Protein AF-A0A2J8TS76-F1 (afdb_monomer_lite)

Secondary structure (DSSP, 8-state):
----------STHHHHS-------HHHHHHHHHHHHHT--S-EEEEEEE-TTS-EEEEEEESTT--SSPPP------PPPPS---

Foldseek 3Di:
DDDPPPDDPPDPVPPPDPPDDPDDPVVVVVVVVVVVVPDPFDKDWDWDADPVRDTDTDIDTNPVPPPDDDDDDDDDDDDDDPDDD

Radius of gyration: 18.35 Å; chains: 1; bounding box: 33×42×47 Å

Organism: Pongo abelii (NCBI:txid9601)

Structure (mmCIF, N/CA/C/O backbone):
data_AF-A0A2J8TS76-F1
#
_entry.id   AF-A0A2J8TS76-F1
#
loop_
_atom_site.group_PDB
_atom_site.id
_atom_site.type_symbol
_atom_site.label_atom_id
_atom_site.label_alt_id
_atom_site.label_comp_id
_atom_site.label_asym_id
_atom_site.label_entity_id
_atom_site.label_seq_id
_atom_site.pdbx_PDB_ins_code
_atom_site.Cartn_x
_atom_site.Cartn_y
_atom_site.Cartn_z
_atom_site.occupancy
_atom_site.B_iso_or_equiv
_atom_site.auth_seq_id
_atom_site.auth_comp_id
_atom_site.auth_asym_id
_atom_site.auth_atom_id
_atom_site.pdbx_PDB_model_num
ATOM 1 N N . MET A 1 1 ? 12.962 28.071 -24.985 1.00 35.22 1 MET A N 1
ATOM 2 C CA . MET A 1 1 ? 13.277 27.509 -26.319 1.00 35.22 1 MET A CA 1
ATOM 3 C C . MET A 1 1 ? 12.846 26.074 -26.189 1.00 35.22 1 MET A C 1
ATOM 5 O O . MET A 1 1 ? 13.625 25.230 -25.771 1.00 35.22 1 MET A O 1
ATOM 9 N N . ASP A 1 2 ? 11.544 25.895 -26.341 1.00 41.81 2 ASP A N 1
ATOM 10 C CA . ASP A 1 2 ? 10.797 24.711 -25.951 1.00 41.81 2 ASP A CA 1
ATOM 11 C C . ASP A 1 2 ? 10.349 24.054 -27.245 1.00 41.81 2 ASP A C 1
ATOM 13 O O . ASP A 1 2 ? 9.364 24.476 -27.836 1.00 41.81 2 ASP A O 1
ATOM 17 N N . ASP A 1 3 ? 11.119 23.077 -27.703 1.00 44.88 3 ASP A N 1
ATOM 18 C CA . ASP A 1 3 ? 10.750 22.214 -28.822 1.00 44.88 3 ASP A CA 1
ATOM 19 C C . ASP A 1 3 ? 11.393 20.843 -28.573 1.00 44.88 3 ASP A C 1
ATOM 21 O O . ASP A 1 3 ? 12.393 20.467 -29.179 1.00 44.88 3 ASP A O 1
ATOM 25 N N . ASP A 1 4 ? 10.852 20.117 -27.589 1.00 44.22 4 ASP A N 1
ATOM 26 C CA . ASP A 1 4 ? 11.099 18.682 -27.434 1.00 44.22 4 ASP A CA 1
ATOM 27 C C . ASP A 1 4 ? 9.936 17.950 -28.115 1.00 44.22 4 ASP A C 1
ATOM 29 O O . ASP A 1 4 ? 8.837 17.787 -27.575 1.00 44.22 4 ASP A O 1
ATOM 33 N N . LEU A 1 5 ? 10.158 17.638 -29.392 1.00 51.41 5 LEU A N 1
ATOM 34 C CA . LEU A 1 5 ? 9.224 16.969 -30.288 1.00 51.41 5 LEU A CA 1
ATOM 35 C C . LEU A 1 5 ? 9.107 15.488 -29.892 1.00 51.41 5 LEU A C 1
ATOM 37 O O . LEU A 1 5 ? 9.720 14.609 -30.500 1.00 51.41 5 LEU A O 1
ATOM 41 N N . GLU A 1 6 ? 8.310 15.201 -28.862 1.00 50.84 6 GLU A N 1
ATOM 42 C CA . GLU A 1 6 ? 7.956 13.831 -28.486 1.00 50.84 6 GLU A CA 1
ATOM 43 C C . GLU A 1 6 ? 7.064 13.221 -29.585 1.00 50.84 6 GLU A C 1
ATOM 45 O O . GLU A 1 6 ? 5.864 13.496 -29.691 1.00 50.84 6 GLU A O 1
ATOM 50 N N . GLN A 1 7 ? 7.683 12.401 -30.440 1.00 46.69 7 GLN A N 1
ATOM 51 C CA . GLN A 1 7 ? 7.016 11.607 -31.468 1.00 46.69 7 GLN A CA 1
ATOM 52 C C . GLN A 1 7 ? 5.931 10.736 -30.820 1.00 46.69 7 GLN A C 1
ATOM 54 O O . GLN A 1 7 ? 6.211 9.794 -30.077 1.00 46.69 7 GLN A O 1
ATOM 59 N N . GLN A 1 8 ? 4.673 11.072 -31.097 1.00 54.84 8 GLN A N 1
ATOM 60 C CA . GLN A 1 8 ? 3.512 10.309 -30.655 1.00 54.84 8 GLN A CA 1
ATOM 61 C C . GLN A 1 8 ? 3.551 8.902 -31.274 1.00 54.84 8 GLN A C 1
ATOM 63 O O . GLN A 1 8 ? 3.823 8.771 -32.466 1.00 54.84 8 GLN A O 1
ATOM 68 N N . PRO A 1 9 ? 3.259 7.827 -30.525 1.00 50.31 9 PRO A N 1
ATOM 69 C CA . PRO A 1 9 ? 3.083 6.512 -31.122 1.00 50.31 9 PRO A CA 1
ATOM 70 C C . PRO A 1 9 ? 1.784 6.493 -31.946 1.00 50.31 9 PRO A C 1
ATOM 72 O O . PRO A 1 9 ? 0.673 6.526 -31.414 1.00 50.31 9 PRO A O 1
ATOM 75 N N . GLN A 1 10 ? 1.936 6.442 -33.268 1.00 57.97 10 GLN A N 1
ATOM 76 C CA . GLN A 1 10 ? 0.855 6.248 -34.238 1.00 57.97 10 GLN A CA 1
ATOM 77 C C . GLN A 1 10 ? 0.303 4.820 -34.142 1.00 57.97 10 GLN A C 1
ATOM 79 O O . GLN A 1 10 ? 0.882 3.865 -34.655 1.00 57.97 10 GLN A O 1
ATOM 84 N N . GLY A 1 11 ? -0.844 4.678 -33.487 1.00 60.03 11 GLY A N 1
ATOM 85 C CA . GLY A 1 11 ? -1.641 3.458 -33.467 1.00 60.03 11 GLY A CA 1
ATOM 86 C C . GLY A 1 11 ? -2.848 3.638 -32.559 1.00 60.03 11 GLY A C 1
ATOM 87 O O . GLY A 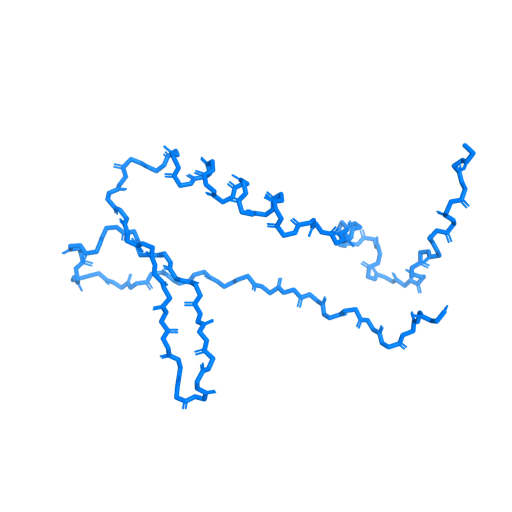1 11 ? -2.802 4.446 -31.643 1.00 60.03 11 GLY A O 1
ATOM 88 N N . TRP A 1 12 ? -3.911 2.865 -32.786 1.00 59.16 12 TRP A N 1
ATOM 89 C CA . TRP A 1 12 ? -5.156 2.832 -32.000 1.00 59.16 12 TRP A CA 1
ATOM 90 C C . TRP A 1 12 ? -4.999 3.018 -30.475 1.00 59.16 12 TRP A C 1
ATOM 92 O O . TRP A 1 12 ? -5.879 3.607 -29.862 1.00 59.16 12 TRP A O 1
ATOM 102 N N . LEU A 1 13 ? -3.874 2.601 -29.875 1.00 55.78 13 LEU A N 1
ATOM 103 C CA . LEU A 1 13 ? -3.492 2.829 -28.473 1.00 55.78 13 LEU A CA 1
ATOM 104 C C . LEU A 1 13 ? -3.418 4.302 -28.029 1.00 55.78 13 LEU A C 1
ATOM 106 O O . LEU A 1 13 ? -3.652 4.576 -26.854 1.00 55.78 13 LEU A O 1
ATOM 110 N N . SER A 1 14 ? -3.125 5.245 -28.927 1.00 56.09 14 SER A N 1
ATOM 111 C CA . SER A 1 14 ? -3.013 6.673 -28.593 1.00 56.09 14 SER A CA 1
ATOM 112 C C . SER A 1 14 ? -4.360 7.392 -28.481 1.00 56.09 14 SER A C 1
ATOM 114 O O . SER A 1 14 ? -4.415 8.486 -27.926 1.00 56.09 14 SER A O 1
ATOM 116 N N . SER A 1 15 ? -5.453 6.791 -28.967 1.00 60.59 15 SER A N 1
ATOM 117 C CA . SER A 1 15 ? -6.790 7.406 -28.939 1.00 60.59 15 SER A CA 1
ATOM 118 C C . SER A 1 15 ? -7.659 6.989 -27.744 1.00 60.59 15 SER A C 1
ATOM 120 O O . SER A 1 15 ? -8.620 7.690 -27.444 1.00 60.59 15 SER A O 1
ATOM 122 N N . TRP A 1 16 ? -7.355 5.880 -27.053 1.00 64.62 16 TRP A N 1
ATOM 123 C CA . TRP A 1 16 ? -8.128 5.423 -25.877 1.00 64.62 16 TRP A CA 1
ATOM 124 C C . TRP A 1 16 ? -7.371 5.507 -24.552 1.00 64.62 16 TRP A C 1
ATOM 126 O O . TRP A 1 16 ? -7.998 5.474 -23.492 1.00 64.62 16 TRP A O 1
ATOM 136 N N . LEU A 1 17 ? -6.041 5.626 -24.585 1.00 62.41 17 LEU A N 1
ATOM 137 C CA . LEU A 1 17 ? -5.241 5.821 -23.384 1.00 62.41 17 LEU A CA 1
ATOM 138 C C . LEU A 1 17 ? -4.823 7.288 -23.288 1.00 62.41 17 LEU A C 1
ATOM 140 O O . LEU A 1 17 ? -4.250 7.804 -24.248 1.00 62.41 17 LEU A O 1
ATOM 144 N N . PRO A 1 18 ? -5.057 7.968 -22.147 1.00 57.88 18 PRO A N 1
ATOM 145 C CA . PRO A 1 18 ? -4.482 9.289 -21.936 1.00 57.88 18 PRO A CA 1
ATOM 146 C C . PRO A 1 18 ? -2.969 9.201 -22.141 1.00 57.88 18 PRO A C 1
ATOM 148 O O . PRO A 1 18 ? -2.356 8.203 -21.754 1.00 57.88 18 PRO A O 1
ATOM 151 N N . THR A 1 19 ? -2.370 10.225 -22.753 1.00 59.16 19 THR A N 1
ATOM 152 C CA . THR A 1 19 ? -0.922 10.297 -22.977 1.00 59.16 19 THR A CA 1
ATOM 153 C C . THR A 1 19 ? -0.193 10.012 -21.662 1.00 59.16 19 THR A C 1
ATOM 155 O O . THR A 1 19 ? -0.187 10.832 -20.742 1.00 59.16 19 THR A O 1
ATOM 158 N N . TRP A 1 20 ? 0.381 8.812 -21.545 1.00 59.50 20 TRP A N 1
ATOM 159 C CA . TRP A 1 20 ? 1.053 8.365 -20.332 1.00 59.50 20 TRP A CA 1
ATOM 160 C C . TRP A 1 20 ? 2.357 9.140 -20.182 1.00 59.50 20 TRP A C 1
ATOM 162 O O . TRP A 1 20 ? 3.352 8.830 -20.835 1.00 59.50 20 TRP A O 1
ATOM 172 N N . ARG A 1 21 ? 2.369 10.149 -19.309 1.00 61.38 21 ARG A N 1
ATOM 173 C CA . ARG A 1 21 ? 3.598 10.871 -18.980 1.00 61.38 21 ARG A CA 1
ATOM 174 C C . ARG A 1 21 ? 4.320 10.195 -17.815 1.00 61.38 21 ARG A C 1
ATOM 176 O O . ARG A 1 21 ? 3.676 9.903 -16.801 1.00 61.38 21 ARG A O 1
ATOM 183 N N . PRO A 1 22 ? 5.641 9.950 -17.919 1.00 55.66 22 PRO A N 1
ATOM 184 C CA . PRO A 1 22 ? 6.425 9.494 -16.781 1.00 55.66 22 PRO A CA 1
ATOM 185 C C . PRO A 1 22 ? 6.308 10.544 -15.673 1.00 55.66 22 PRO A C 1
ATOM 187 O O . PRO A 1 22 ? 6.822 11.652 -15.780 1.00 55.66 22 PRO A O 1
ATOM 190 N N . THR A 1 23 ? 5.557 10.216 -14.626 1.00 67.25 23 THR A N 1
ATOM 191 C CA . THR A 1 23 ? 5.418 11.087 -13.458 1.00 67.25 23 THR A CA 1
ATOM 192 C C . THR A 1 23 ? 6.655 10.903 -12.593 1.00 67.25 23 THR A C 1
ATOM 194 O O . THR A 1 23 ? 7.093 9.770 -12.375 1.00 67.25 23 THR A O 1
ATOM 197 N N . SER A 1 24 ? 7.232 11.996 -12.095 1.00 76.19 24 SER A N 1
ATOM 198 C CA . SER A 1 24 ? 8.397 11.902 -11.216 1.00 76.19 24 SER A CA 1
ATOM 199 C C . SER A 1 24 ? 8.052 11.121 -9.943 1.00 76.19 24 SER A C 1
ATOM 201 O O . SER A 1 24 ? 6.979 11.294 -9.361 1.00 76.19 24 SER A O 1
ATOM 203 N N . MET A 1 25 ? 8.983 10.292 -9.460 1.00 76.88 25 MET A N 1
ATOM 204 C CA . MET A 1 25 ? 8.822 9.526 -8.215 1.00 76.88 25 MET A CA 1
ATOM 205 C C . MET A 1 25 ? 8.463 10.413 -7.013 1.00 76.88 25 MET A C 1
ATOM 207 O O . MET A 1 25 ? 7.704 9.994 -6.141 1.00 76.88 25 MET A O 1
ATOM 211 N N . SER A 1 26 ? 8.985 11.641 -6.953 1.00 77.88 26 SER A N 1
ATOM 212 C CA . SER A 1 26 ? 8.663 12.592 -5.881 1.00 77.88 26 SER A CA 1
ATOM 213 C C . SER A 1 26 ? 7.210 13.065 -5.944 1.00 77.88 26 SER A C 1
ATOM 215 O O . SER A 1 26 ? 6.550 13.158 -4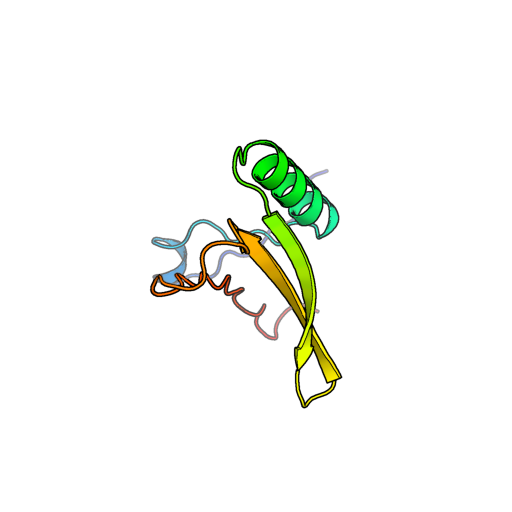.910 1.00 77.88 26 SER A O 1
ATOM 217 N N . GLN A 1 27 ? 6.691 13.305 -7.150 1.00 78.44 27 GLN A N 1
ATOM 218 C CA . GLN A 1 27 ? 5.295 13.679 -7.369 1.00 78.44 27 GLN A CA 1
ATOM 219 C C . GLN A 1 27 ? 4.363 12.528 -6.992 1.00 78.44 27 GLN A C 1
ATOM 221 O O . GLN A 1 27 ? 3.362 12.756 -6.317 1.00 78.44 27 GLN A O 1
ATOM 226 N N . LEU A 1 28 ? 4.723 11.292 -7.353 1.00 81.75 28 LEU A N 1
ATOM 227 C CA . LEU A 1 28 ? 3.932 10.110 -7.020 1.00 81.75 28 LEU A CA 1
ATOM 228 C C . LEU A 1 28 ? 3.830 9.909 -5.501 1.00 81.75 28 LEU A C 1
ATOM 230 O O . LEU A 1 28 ? 2.732 9.745 -4.977 1.00 81.75 28 LEU A O 1
ATOM 234 N N . LYS A 1 29 ? 4.958 10.029 -4.788 1.00 82.12 29 LYS A N 1
ATOM 235 C CA . LYS A 1 29 ? 4.996 9.971 -3.317 1.00 82.12 29 LYS A CA 1
ATOM 236 C C . LYS A 1 29 ? 4.178 11.085 -2.663 1.00 82.12 29 LYS A C 1
ATOM 238 O O . LYS A 1 29 ? 3.517 10.850 -1.658 1.00 82.12 29 LYS A O 1
ATOM 243 N N . ASN A 1 30 ? 4.228 12.300 -3.211 1.00 85.06 30 ASN A N 1
ATOM 244 C CA . ASN A 1 30 ? 3.461 13.428 -2.683 1.00 85.06 30 ASN A CA 1
ATOM 245 C C . ASN A 1 30 ? 1.952 13.196 -2.852 1.00 85.06 30 ASN A C 1
ATOM 247 O O . ASN A 1 30 ? 1.198 13.320 -1.889 1.00 85.06 30 ASN A O 1
ATOM 251 N N . VAL A 1 31 ? 1.520 12.796 -4.052 1.00 86.62 31 VAL A N 1
ATOM 252 C CA . VAL A 1 31 ? 0.114 12.466 -4.326 1.00 86.62 31 VAL A CA 1
ATOM 253 C C . VAL A 1 31 ? -0.360 11.331 -3.426 1.00 86.62 31 VAL A C 1
ATOM 255 O O . VAL A 1 31 ? -1.429 11.438 -2.831 1.00 86.62 31 VAL A O 1
ATOM 258 N N . GLU A 1 32 ? 0.447 10.284 -3.265 1.00 85.38 32 GLU A N 1
ATOM 259 C CA . GLU A 1 32 ? 0.143 9.192 -2.345 1.00 85.38 32 GLU A CA 1
ATOM 260 C C . GLU A 1 32 ? -0.059 9.697 -0.910 1.00 85.38 32 GLU A C 1
ATOM 262 O O . GLU A 1 32 ? -1.089 9.411 -0.303 1.00 85.38 32 GLU A O 1
ATOM 267 N N . ALA A 1 33 ? 0.863 10.509 -0.386 1.00 86.56 33 ALA A N 1
ATOM 268 C CA . ALA A 1 33 ? 0.741 11.072 0.957 1.00 86.56 33 ALA A CA 1
ATOM 269 C C . ALA A 1 33 ? -0.542 11.904 1.124 1.00 86.56 33 ALA A C 1
ATOM 271 O O . ALA A 1 33 ? -1.220 11.788 2.144 1.00 86.56 33 ALA A O 1
ATOM 272 N N . ARG A 1 34 ? -0.913 12.695 0.110 1.00 88.25 34 ARG A N 1
ATOM 273 C CA . ARG A 1 34 ? -2.157 13.481 0.115 1.00 88.25 34 ARG A CA 1
ATOM 274 C C . ARG A 1 34 ? -3.402 12.598 0.121 1.00 88.25 34 ARG A C 1
ATOM 276 O O . ARG A 1 34 ? -4.346 12.899 0.841 1.00 88.25 34 ARG A O 1
ATOM 283 N N . ILE A 1 35 ? -3.408 11.508 -0.646 1.00 87.62 35 ILE A N 1
ATOM 284 C CA . ILE A 1 35 ? -4.522 10.549 -0.648 1.00 87.62 35 ILE A CA 1
ATOM 285 C C . ILE A 1 35 ? -4.648 9.892 0.730 1.00 87.62 35 ILE A C 1
ATOM 287 O O . ILE A 1 35 ? -5.748 9.834 1.277 1.00 87.62 35 ILE A O 1
ATOM 291 N N . LEU A 1 36 ? -3.531 9.445 1.313 1.00 87.56 36 LEU A N 1
ATOM 292 C CA . LEU A 1 36 ? -3.520 8.811 2.634 1.00 87.56 36 LEU A CA 1
ATOM 293 C C . LEU 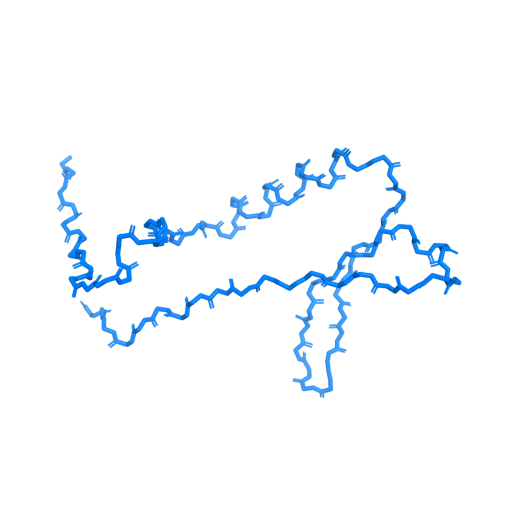A 1 36 ? -3.996 9.761 3.743 1.00 87.56 36 LEU A C 1
ATOM 295 O O . LEU A 1 36 ? -4.690 9.319 4.653 1.00 87.56 36 LEU A O 1
ATOM 299 N N . GLN A 1 37 ? -3.692 11.059 3.649 1.00 87.88 37 GLN A N 1
ATOM 300 C CA . GLN A 1 37 ? -4.191 12.078 4.585 1.00 87.88 37 GLN A CA 1
ATOM 301 C C . GLN A 1 37 ? -5.717 12.234 4.565 1.00 87.88 37 GLN A C 1
ATOM 303 O O . GLN A 1 37 ? -6.303 12.611 5.576 1.00 87.88 37 GLN A O 1
ATOM 308 N N . CYS A 1 38 ? -6.371 11.954 3.436 1.00 88.56 38 CYS A N 1
ATOM 309 C CA . CYS A 1 38 ? -7.827 12.037 3.325 1.00 88.56 38 CYS A CA 1
ATOM 310 C C . CYS A 1 38 ? -8.548 10.790 3.866 1.00 88.56 38 CYS A C 1
ATOM 312 O O . CYS A 1 38 ? -9.777 10.798 3.974 1.00 88.56 38 CYS A O 1
ATOM 314 N N . LEU A 1 39 ? -7.824 9.716 4.196 1.00 88.25 39 LEU A N 1
ATOM 315 C CA . LEU A 1 39 ? -8.420 8.500 4.740 1.00 88.25 39 LEU A CA 1
ATOM 316 C C . LEU A 1 39 ? -8.770 8.698 6.219 1.00 88.25 39 LEU A C 1
ATOM 318 O O . LEU A 1 39 ? -7.904 8.933 7.053 1.00 88.25 39 LEU A O 1
ATOM 322 N N . GLN A 1 40 ? -10.049 8.538 6.554 1.00 87.31 40 GLN A N 1
ATOM 323 C CA . GLN A 1 40 ? -10.525 8.584 7.944 1.00 87.31 40 GLN A CA 1
ATOM 324 C C . GLN A 1 40 ? -10.248 7.275 8.703 1.00 87.31 40 GLN A C 1
ATOM 326 O O . GLN A 1 40 ? -10.220 7.242 9.931 1.00 87.31 40 GLN A O 1
ATOM 331 N N . ASN A 1 41 ? -10.043 6.181 7.967 1.00 87.50 41 ASN A N 1
ATOM 332 C CA . ASN A 1 41 ? -9.780 4.865 8.531 1.00 87.50 41 ASN A CA 1
ATOM 333 C C . ASN A 1 41 ? -8.322 4.740 8.975 1.00 87.50 41 ASN A C 1
ATOM 335 O O . ASN A 1 41 ? -7.414 5.230 8.302 1.00 87.50 41 ASN A O 1
ATOM 339 N N . LYS A 1 42 ? -8.082 3.973 10.046 1.00 89.94 42 LYS A N 1
ATOM 340 C CA . LYS A 1 42 ? -6.725 3.533 10.386 1.00 89.94 42 LYS A CA 1
ATOM 341 C C . LYS A 1 42 ? -6.124 2.792 9.199 1.00 89.94 42 LYS A C 1
ATOM 343 O O . LYS A 1 42 ? -6.775 1.931 8.605 1.00 89.94 42 LYS A O 1
ATOM 348 N N . PHE A 1 43 ? -4.872 3.089 8.887 1.00 91.31 43 PHE A N 1
ATOM 349 C CA . PHE A 1 43 ? -4.135 2.398 7.845 1.00 91.31 43 PHE A CA 1
ATOM 350 C C . PHE A 1 43 ? -2.735 2.028 8.324 1.00 91.31 43 PHE A C 1
ATOM 352 O O . PHE A 1 43 ? -2.195 2.607 9.266 1.00 91.31 43 PHE A O 1
ATOM 359 N N . LEU A 1 44 ? -2.154 1.038 7.660 1.00 90.69 44 LEU A N 1
ATOM 360 C CA . LEU A 1 44 ? -0.809 0.549 7.902 1.00 90.69 44 LEU A CA 1
ATOM 361 C C . LEU A 1 44 ? -0.077 0.505 6.567 1.00 90.69 44 LEU A C 1
ATOM 363 O O . LEU A 1 44 ? -0.454 -0.255 5.679 1.00 90.69 44 LEU A O 1
ATOM 367 N N . ALA A 1 45 ? 0.969 1.313 6.436 1.00 90.69 45 ALA A N 1
ATOM 368 C CA . ALA A 1 45 ? 1.790 1.374 5.239 1.00 90.69 45 ALA A CA 1
ATOM 369 C C . ALA A 1 45 ? 3.164 0.755 5.522 1.00 90.69 45 ALA A C 1
ATOM 371 O O . ALA A 1 45 ? 3.845 1.152 6.471 1.00 90.69 45 ALA A O 1
ATOM 372 N N . ARG A 1 46 ? 3.558 -0.256 4.744 1.00 92.44 46 ARG A N 1
AT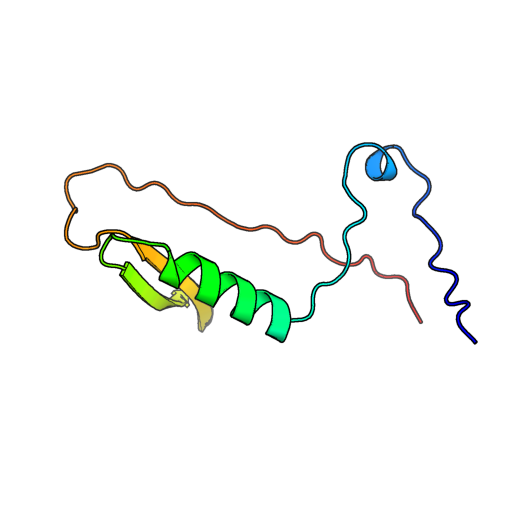OM 373 C CA . ARG A 1 46 ? 4.827 -0.968 4.943 1.00 92.44 46 ARG A CA 1
ATOM 374 C C . ARG A 1 46 ? 5.327 -1.633 3.674 1.00 92.44 46 ARG A C 1
ATOM 376 O O . ARG A 1 46 ? 4.559 -1.996 2.790 1.00 92.44 46 ARG A O 1
ATOM 383 N N . TYR A 1 47 ? 6.627 -1.895 3.649 1.00 93.00 47 TYR A N 1
ATOM 384 C CA . TYR A 1 47 ? 7.202 -2.816 2.681 1.00 93.00 47 TYR A CA 1
ATOM 385 C C . TYR A 1 47 ? 6.974 -4.265 3.119 1.00 93.00 47 TYR A C 1
ATOM 387 O O . TYR A 1 47 ? 7.257 -4.634 4.264 1.00 93.00 47 TYR A O 1
ATOM 395 N N . VAL A 1 48 ? 6.479 -5.081 2.193 1.00 91.81 48 VAL A N 1
ATOM 396 C CA . VAL A 1 48 ? 6.376 -6.535 2.328 1.00 91.81 48 VAL A CA 1
ATOM 397 C C . VAL A 1 48 ? 7.449 -7.161 1.450 1.00 91.81 48 VAL A C 1
ATOM 399 O O . VAL A 1 48 ? 7.516 -6.888 0.251 1.00 91.81 48 VAL A O 1
ATOM 402 N N . SER A 1 49 ? 8.314 -7.967 2.060 1.00 93.94 49 SER A N 1
ATOM 403 C CA . SER A 1 49 ? 9.350 -8.703 1.341 1.00 93.94 49 SER A CA 1
ATOM 404 C C . SER A 1 49 ? 8.739 -9.906 0.630 1.00 93.94 49 SER A C 1
ATOM 406 O O . SER A 1 49 ? 7.991 -10.676 1.229 1.00 93.94 49 SER A O 1
ATOM 408 N N . LEU A 1 50 ? 9.087 -10.071 -0.638 1.00 92.06 50 LEU A N 1
ATOM 409 C CA . LEU A 1 50 ? 8.774 -11.244 -1.439 1.00 92.06 50 LEU A CA 1
ATOM 410 C C . LEU A 1 50 ? 9.878 -12.307 -1.296 1.00 92.06 50 LEU A C 1
ATOM 412 O O . LEU A 1 50 ? 11.011 -11.968 -0.938 1.00 92.06 50 LEU A O 1
ATOM 416 N N . PRO A 1 51 ? 9.602 -13.578 -1.650 1.00 93.56 51 PRO A N 1
ATOM 417 C CA . PRO A 1 51 ? 10.609 -14.645 -1.636 1.00 93.56 51 PRO A CA 1
ATOM 418 C C . PRO A 1 51 ? 11.855 -14.345 -2.486 1.00 93.56 51 PRO A C 1
ATOM 420 O O . PRO A 1 51 ? 12.940 -14.832 -2.192 1.00 93.56 51 PRO A O 1
ATOM 423 N N . ASN A 1 52 ? 11.719 -13.506 -3.516 1.00 91.94 52 ASN A N 1
ATOM 424 C CA . ASN A 1 52 ? 12.804 -13.087 -4.407 1.00 91.94 52 ASN A CA 1
ATOM 425 C C . ASN A 1 52 ? 13.555 -11.829 -3.923 1.00 91.94 52 ASN A C 1
ATOM 427 O O . ASN A 1 52 ? 14.160 -11.140 -4.737 1.00 91.94 52 ASN A O 1
ATOM 431 N N . GLN A 1 53 ? 13.487 -11.500 -2.626 1.00 87.19 53 GLN A N 1
ATOM 432 C CA . GLN A 1 53 ? 14.118 -10.330 -1.985 1.00 87.19 53 GLN A CA 1
ATOM 433 C C . GLN A 1 53 ? 13.590 -8.956 -2.433 1.00 87.19 53 GLN A C 1
ATOM 435 O O . GLN A 1 53 ? 13.933 -7.937 -1.825 1.00 87.19 53 GLN A O 1
ATOM 440 N N . ASN A 1 54 ? 12.707 -8.905 -3.432 1.00 90.19 54 ASN A N 1
AT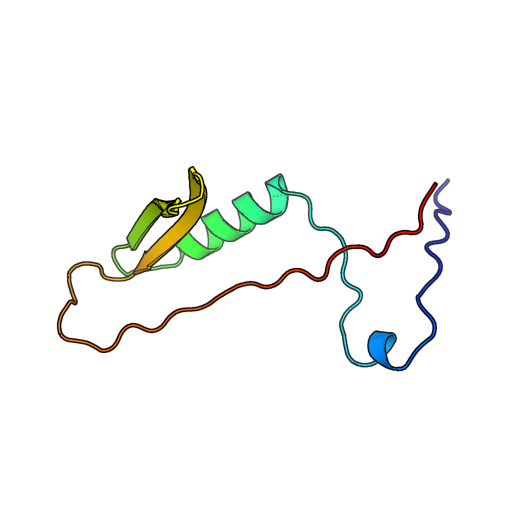OM 441 C CA . ASN A 1 54 ? 12.030 -7.674 -3.811 1.00 90.19 54 ASN A CA 1
ATOM 442 C C . ASN A 1 54 ? 11.058 -7.240 -2.713 1.00 90.19 54 ASN A C 1
ATOM 444 O O . ASN A 1 54 ? 10.527 -8.055 -1.956 1.00 90.19 54 ASN A O 1
ATOM 448 N N . LYS A 1 55 ? 10.806 -5.936 -2.633 1.00 90.12 55 LYS A N 1
ATOM 449 C CA . LYS A 1 55 ? 9.898 -5.353 -1.646 1.00 90.12 55 LYS A CA 1
ATOM 450 C C . LYS A 1 55 ? 8.733 -4.682 -2.354 1.00 90.12 55 LYS A C 1
ATOM 452 O O . LYS A 1 55 ? 8.948 -3.839 -3.221 1.00 90.12 55 LYS A O 1
ATOM 457 N N . ILE A 1 56 ? 7.513 -5.023 -1.953 1.00 90.44 56 ILE A N 1
ATOM 458 C CA . ILE A 1 56 ? 6.298 -4.344 -2.408 1.00 90.44 56 ILE A CA 1
ATOM 459 C C . ILE A 1 56 ? 5.881 -3.346 -1.338 1.00 90.44 56 ILE A C 1
ATOM 461 O O . ILE A 1 56 ? 5.678 -3.714 -0.179 1.00 90.44 56 ILE A O 1
ATOM 465 N N . TRP A 1 57 ? 5.727 -2.086 -1.725 1.00 88.62 57 TRP A N 1
ATOM 466 C CA . TRP A 1 57 ? 5.061 -1.104 -0.882 1.00 88.62 57 TRP A CA 1
ATOM 467 C C . TRP A 1 57 ? 3.563 -1.417 -0.807 1.00 88.62 57 TRP A C 1
ATOM 469 O O . TRP A 1 57 ? 2.896 -1.498 -1.836 1.00 88.62 57 TRP A O 1
ATOM 479 N N . THR A 1 58 ? 3.051 -1.650 0.401 1.00 91.62 58 THR A N 1
ATOM 480 C CA . THR A 1 58 ? 1.672 -2.090 0.643 1.00 91.62 58 THR A CA 1
ATOM 481 C C . THR A 1 58 ? 1.009 -1.194 1.680 1.00 91.62 58 THR A C 1
ATOM 483 O O . THR A 1 58 ? 1.589 -0.929 2.735 1.00 91.62 58 THR A O 1
ATOM 486 N N . VAL A 1 59 ? -0.228 -0.782 1.402 1.00 91.44 59 VAL A N 1
ATOM 487 C CA . VAL A 1 59 ? -1.087 -0.051 2.339 1.00 91.44 59 VAL A CA 1
ATOM 488 C C . VAL A 1 59 ? -2.295 -0.920 2.680 1.00 91.44 59 VAL A C 1
ATOM 490 O O . VAL A 1 59 ? -3.075 -1.282 1.803 1.00 91.44 59 VAL A O 1
ATOM 493 N N . THR A 1 60 ? -2.462 -1.249 3.959 1.00 91.31 60 THR A N 1
ATOM 494 C CA . THR A 1 60 ? -3.641 -1.945 4.487 1.00 91.31 60 THR A CA 1
ATOM 495 C C . THR A 1 60 ? -4.551 -0.938 5.171 1.00 91.31 60 THR A C 1
ATOM 497 O O . THR A 1 60 ? -4.132 -0.282 6.121 1.00 91.31 60 THR A O 1
ATOM 500 N N . VAL A 1 61 ? -5.801 -0.835 4.725 1.00 90.50 61 VAL A N 1
ATOM 501 C CA . VAL A 1 61 ? -6.826 0.003 5.363 1.00 90.50 61 VAL A CA 1
ATOM 502 C C . VAL A 1 61 ? -7.656 -0.864 6.307 1.00 90.50 61 VAL A C 1
ATOM 504 O O . VAL A 1 61 ? -8.040 -1.971 5.945 1.00 90.50 61 VAL A O 1
ATOM 507 N N . SER A 1 62 ? -7.917 -0.366 7.515 1.00 89.94 62 SER A N 1
ATOM 508 C CA . SER A 1 62 ? -8.630 -1.073 8.585 1.00 89.94 62 SER A CA 1
ATOM 509 C C . SER A 1 62 ? -8.034 -2.448 8.929 1.00 89.94 62 SER A C 1
ATOM 511 O O . SER A 1 62 ? -8.739 -3.456 8.868 1.00 89.94 62 SER A O 1
ATOM 513 N N . PRO A 1 63 ? -6.752 -2.517 9.336 1.00 86.75 63 PRO A N 1
ATOM 514 C CA . PRO A 1 63 ? -6.072 -3.784 9.627 1.00 86.75 63 PRO A CA 1
ATOM 515 C C . PRO A 1 63 ? -6.706 -4.596 10.774 1.00 86.75 63 PRO A C 1
ATOM 517 O O . PRO A 1 63 ? -6.388 -5.773 10.939 1.00 86.75 63 PRO A O 1
ATOM 520 N N . GLU A 1 64 ? -7.589 -3.989 11.574 1.00 88.38 64 GLU A N 1
ATOM 521 C CA . GLU A 1 64 ? -8.359 -4.681 12.614 1.00 88.38 64 GLU A CA 1
ATOM 522 C C . GLU A 1 64 ? -9.511 -5.546 12.065 1.00 88.38 64 GLU A C 1
ATOM 524 O O . GLU A 1 64 ? -9.934 -6.483 12.737 1.00 88.38 64 GLU A O 1
ATOM 529 N N . GLN A 1 65 ? -9.987 -5.295 10.839 1.00 85.44 65 GLN A N 1
ATOM 530 C CA . GLN A 1 65 ? -11.085 -6.048 10.223 1.00 85.44 65 GLN A CA 1
ATOM 531 C C . GLN A 1 65 ? -10.554 -7.288 9.485 1.00 85.44 65 GLN A C 1
ATOM 533 O O . GLN A 1 65 ? -10.208 -7.213 8.307 1.00 85.44 65 GLN A O 1
ATOM 538 N N . LYS A 1 66 ? -10.489 -8.433 10.176 1.00 80.19 66 LYS A N 1
ATOM 539 C CA . L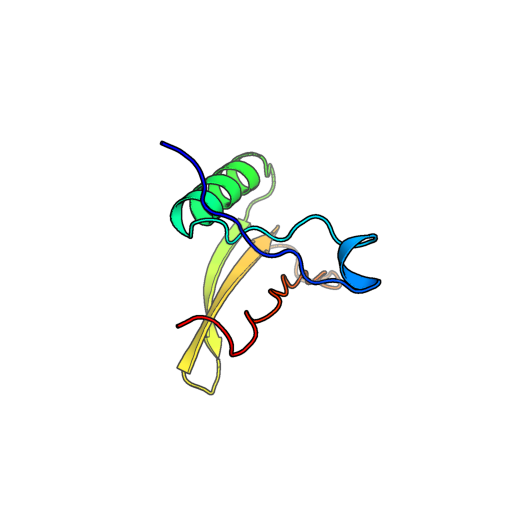YS A 1 66 ? -9.968 -9.702 9.622 1.00 80.19 66 LYS A CA 1
ATOM 540 C C . LYS A 1 66 ? -11.043 -10.639 9.066 1.00 80.19 66 LYS A C 1
ATOM 542 O O . LYS A 1 66 ? -10.724 -11.506 8.261 1.00 80.19 66 LYS A O 1
ATOM 547 N N . ASP A 1 67 ? -12.303 -10.435 9.443 1.00 86.44 67 ASP A N 1
ATOM 548 C CA . ASP A 1 67 ? -13.420 -11.335 9.110 1.00 86.44 67 ASP A CA 1
ATOM 549 C C . ASP A 1 67 ? -14.117 -10.993 7.781 1.00 86.44 67 ASP A C 1
ATOM 551 O O . ASP A 1 67 ? -15.222 -11.457 7.502 1.00 86.44 67 ASP A O 1
ATOM 555 N N . ARG A 1 68 ? -13.500 -10.144 6.951 1.00 84.00 68 ARG A N 1
ATOM 556 C CA . ARG A 1 68 ? -14.042 -9.714 5.655 1.00 84.00 68 ARG A CA 1
ATOM 557 C C . ARG A 1 68 ? -13.122 -10.130 4.520 1.00 84.00 68 ARG A C 1
ATOM 559 O O . ARG A 1 68 ? -11.902 -10.133 4.665 1.00 84.00 68 ARG A O 1
ATOM 566 N N . THR A 1 69 ? -13.711 -10.424 3.364 1.00 89.56 69 THR A N 1
ATOM 567 C CA . THR A 1 69 ? -12.954 -10.669 2.135 1.00 89.56 69 THR A CA 1
ATOM 568 C C . THR A 1 69 ? -12.133 -9.424 1.778 1.00 89.56 69 THR A C 1
ATOM 570 O O . THR A 1 69 ? -12.712 -8.343 1.633 1.00 89.56 69 THR A O 1
ATOM 573 N N . PRO A 1 70 ? -10.800 -9.535 1.643 1.00 86.56 70 PRO A N 1
ATOM 574 C CA . PRO A 1 70 ? -9.960 -8.387 1.340 1.00 86.56 70 PRO A CA 1
ATOM 575 C C . PRO A 1 70 ? -10.156 -7.938 -0.111 1.00 86.56 70 PRO A C 1
ATOM 577 O O . PRO A 1 70 ? -10.206 -8.756 -1.029 1.00 86.56 70 PRO A O 1
ATOM 580 N N . LEU A 1 71 ? -10.201 -6.624 -0.321 1.00 87.94 71 LEU A N 1
ATOM 581 C CA . LEU A 1 71 ? -10.094 -6.018 -1.646 1.00 87.94 71 LEU A CA 1
ATOM 582 C C . LEU A 1 71 ? -8.642 -5.605 -1.884 1.00 87.94 71 LEU A C 1
ATOM 584 O O . LEU A 1 71 ? -8.049 -4.908 -1.061 1.00 87.94 71 LEU A O 1
ATOM 588 N N . VAL A 1 72 ? -8.074 -6.031 -3.012 1.00 87.75 72 VAL A N 1
ATOM 589 C CA . VAL A 1 72 ? -6.684 -5.743 -3.384 1.00 87.75 72 VAL A CA 1
ATOM 590 C C . VAL A 1 72 ? -6.672 -4.943 -4.679 1.00 87.75 72 VAL A C 1
ATOM 592 O O . VAL A 1 72 ? -7.226 -5.375 -5.686 1.00 87.75 72 VAL A O 1
ATOM 595 N N . MET A 1 73 ? -6.017 -3.783 -4.659 1.00 85.31 73 MET A N 1
ATOM 596 C CA . MET A 1 73 ? -5.806 -2.947 -5.838 1.00 85.31 73 MET A CA 1
ATOM 597 C C . MET A 1 73 ? -4.331 -2.990 -6.234 1.00 85.31 73 MET A C 1
ATOM 599 O O . MET A 1 73 ? -3.454 -2.779 -5.399 1.00 85.31 73 MET A O 1
ATOM 603 N N . LEU A 1 74 ? -4.058 -3.241 -7.514 1.00 83.44 74 LEU A N 1
ATOM 604 C CA . LEU A 1 74 ? -2.708 -3.252 -8.071 1.00 83.44 74 LEU A CA 1
ATOM 605 C C . LEU A 1 74 ? -2.577 -2.158 -9.129 1.00 83.44 74 LEU A C 1
ATOM 607 O O . LEU A 1 74 ? -3.419 -2.027 -10.017 1.00 83.44 74 LEU A O 1
ATOM 611 N N . LYS A 1 75 ? -1.497 -1.379 -9.050 1.00 76.00 75 LYS A N 1
ATOM 612 C CA . LYS A 1 75 ? -1.132 -0.405 -10.081 1.00 76.00 75 LYS A CA 1
ATOM 613 C C . LYS A 1 75 ? -0.167 -1.066 -11.061 1.00 76.00 75 LYS A C 1
ATOM 615 O O . LYS A 1 75 ? 0.957 -1.389 -10.696 1.00 76.00 75 LYS A O 1
ATOM 620 N N . ALA A 1 76 ? -0.577 -1.195 -12.319 1.00 72.00 76 ALA A N 1
ATOM 621 C CA . ALA A 1 76 ? 0.339 -1.514 -13.407 1.00 72.00 76 ALA A CA 1
ATOM 622 C C . ALA A 1 76 ? 0.972 -0.230 -13.973 1.00 72.00 76 ALA A C 1
ATOM 624 O O . ALA A 1 76 ? 0.329 0.830 -14.034 1.00 72.00 76 ALA A O 1
ATOM 625 N N . SER A 1 77 ? 2.232 -0.332 -14.392 1.00 67.62 77 SER A N 1
ATOM 626 C CA . SER A 1 77 ? 2.876 0.627 -15.290 1.00 67.62 77 SER A CA 1
ATOM 627 C C . SER A 1 77 ? 3.235 -0.100 -16.575 1.00 67.62 77 SER A C 1
ATOM 629 O O . SER A 1 77 ? 3.727 -1.225 -16.526 1.00 67.62 77 SER A O 1
ATOM 631 N N . ILE A 1 78 ? 2.996 0.543 -17.715 1.00 63.69 78 ILE A N 1
ATOM 632 C CA . ILE A 1 78 ? 3.423 0.018 -19.010 1.00 63.69 78 ILE A CA 1
ATOM 633 C C . ILE A 1 78 ? 4.935 0.272 -19.119 1.00 63.69 78 ILE A C 1
ATOM 635 O O . ILE A 1 78 ? 5.366 1.403 -18.863 1.00 63.69 78 ILE A O 1
ATOM 639 N N . PRO A 1 79 ? 5.758 -0.743 -19.430 1.00 57.56 79 PRO A N 1
ATOM 640 C CA . PRO A 1 79 ? 7.184 -0.536 -19.640 1.00 57.56 79 PRO A CA 1
ATOM 641 C C . PRO A 1 79 ? 7.401 0.385 -20.845 1.00 57.56 79 PRO A C 1
ATOM 643 O O . PRO A 1 79 ? 6.747 0.237 -21.877 1.00 57.56 79 PRO A O 1
ATOM 646 N N . LYS A 1 80 ? 8.333 1.337 -20.721 1.00 56.56 80 LYS A N 1
ATOM 647 C CA . LYS A 1 80 ? 8.832 2.082 -21.881 1.00 56.56 80 LYS A CA 1
ATOM 648 C C . LYS A 1 80 ? 9.482 1.066 -22.824 1.00 56.56 80 LYS A C 1
ATOM 650 O O . LYS A 1 80 ? 10.318 0.276 -22.388 1.00 56.56 80 LYS A O 1
ATOM 655 N N . GLY A 1 81 ? 9.036 1.040 -24.079 1.00 57.34 81 GLY A N 1
ATOM 656 C CA . GLY A 1 81 ? 9.601 0.150 -25.090 1.00 57.34 81 GLY A CA 1
ATOM 657 C C . GLY A 1 81 ? 11.098 0.420 -25.302 1.00 57.34 81 GLY A C 1
ATOM 658 O O . GLY A 1 81 ? 11.567 1.524 -25.013 1.00 57.34 81 GLY A O 1
ATOM 659 N N . PRO A 1 82 ? 11.860 -0.568 -25.795 1.00 50.38 82 PRO A N 1
ATOM 660 C CA . PRO A 1 82 ? 13.264 -0.383 -26.134 1.00 50.38 82 PRO A CA 1
ATOM 661 C C . PRO A 1 82 ? 13.365 0.500 -27.386 1.00 50.38 82 PRO A C 1
ATOM 663 O O . PRO A 1 82 ? 13.227 0.023 -28.507 1.00 50.38 82 PRO A O 1
ATOM 666 N N . GLY A 1 83 ? 13.556 1.802 -27.199 1.00 56.34 83 GLY A N 1
ATOM 667 C CA . GLY A 1 83 ? 13.732 2.750 -28.297 1.00 56.34 83 GLY A CA 1
ATOM 668 C C . GLY A 1 83 ? 13.839 4.178 -27.780 1.00 56.34 83 GLY A C 1
ATOM 669 O O . GLY A 1 83 ? 12.825 4.832 -27.565 1.00 56.34 83 GLY A O 1
ATOM 670 N N . GLY A 1 84 ? 15.069 4.633 -27.552 1.00 40.06 84 GLY A N 1
ATOM 671 C CA . GLY A 1 84 ? 15.383 5.998 -27.136 1.00 40.06 84 GLY A CA 1
ATOM 672 C C . GLY A 1 84 ? 16.851 6.108 -26.743 1.00 40.06 84 GLY A C 1
ATOM 673 O O . GLY A 1 84 ? 17.167 6.062 -25.555 1.00 40.06 84 GLY A O 1
ATOM 674 N N . GLY A 1 85 ? 17.720 6.135 -27.755 1.00 34.25 85 GLY A N 1
ATOM 675 C CA . GLY A 1 85 ? 19.069 6.697 -27.662 1.00 34.25 85 GLY A CA 1
ATOM 676 C C . GLY A 1 85 ? 19.058 8.147 -28.123 1.00 34.25 85 GLY A C 1
ATOM 677 O O . GLY A 1 85 ? 18.050 8.536 -28.757 1.00 34.25 85 GLY A O 1
#

pLDDT: mean 74.75, std 17.07, range [34.25, 93.94]

Sequence (85 aa):
MDDDLEQQPQGWLSSWLPTWRPTSMSQLKNVEARILQCLQNKFLARYVSLPNQNKIWTVTVSPEQKDRTPLVMLKASIPKGPGGG